Protein AF-A0A386C9K3-F1 (afdb_monomer_lite)

Foldseek 3Di:
DVVVVVVVVVVVVVPPPDDDPVVVLVVLLVVQVVLLVQLVVCVVPDLADDCRSQVVNLVSVVVCVVVVHDHPVVSSVVSPVSHPD

Structure (mmCIF, N/CA/C/O backbone):
data_AF-A0A386C9K3-F1
#
_entry.id   AF-A0A386C9K3-F1
#
loop_
_atom_site.group_PDB
_atom_site.id
_atom_site.type_symbol
_atom_site.label_atom_id
_atom_site.label_alt_id
_atom_site.label_comp_id
_atom_site.label_asym_id
_atom_site.label_entity_id
_atom_site.label_seq_id
_atom_site.pdbx_PDB_ins_code
_atom_site.Cartn_x
_atom_site.Cartn_y
_atom_site.Cartn_z
_atom_site.occupancy
_atom_site.B_iso_or_equiv
_atom_site.auth_seq_id
_atom_site.auth_comp_id
_atom_site.auth_asym_id
_atom_site.auth_atom_id
_atom_site.pdbx_PDB_model_num
ATOM 1 N N . MET A 1 1 ? 4.148 7.578 46.659 1.00 57.22 1 MET A N 1
ATOM 2 C CA . MET A 1 1 ? 4.760 7.149 45.374 1.00 57.22 1 MET A CA 1
ATOM 3 C C . MET A 1 1 ? 4.026 5.984 44.697 1.00 57.22 1 MET A C 1
ATOM 5 O O . MET A 1 1 ? 3.824 6.048 43.497 1.00 57.22 1 MET A O 1
ATOM 9 N N . ARG A 1 2 ? 3.563 4.955 45.426 1.00 58.56 2 ARG A N 1
ATOM 10 C CA . ARG A 1 2 ? 2.815 3.807 44.863 1.00 58.56 2 ARG A CA 1
ATOM 11 C C . ARG A 1 2 ? 1.422 4.103 44.255 1.00 58.56 2 ARG A C 1
ATOM 13 O O . ARG A 1 2 ? 1.138 3.526 43.212 1.00 58.56 2 ARG A O 1
ATOM 20 N N . PRO A 1 3 ? 0.568 4.988 44.813 1.00 59.12 3 PRO A N 1
ATOM 21 C CA . PRO A 1 3 ? -0.765 5.216 44.238 1.00 59.12 3 PRO A CA 1
ATOM 22 C C . PRO A 1 3 ? -0.717 6.040 42.942 1.00 59.12 3 PRO A C 1
ATOM 24 O O . PRO A 1 3 ? -1.511 5.808 42.039 1.00 59.12 3 PRO A O 1
ATOM 27 N N . ALA A 1 4 ? 0.267 6.936 42.806 1.00 61.50 4 ALA A N 1
ATOM 28 C CA . ALA A 1 4 ? 0.477 7.715 41.586 1.00 61.50 4 ALA A CA 1
ATOM 29 C C . ALA A 1 4 ? 0.856 6.825 40.387 1.00 61.50 4 ALA A C 1
ATOM 31 O O . ALA A 1 4 ? 0.385 7.058 39.280 1.00 61.50 4 ALA A O 1
ATOM 32 N N . LEU A 1 5 ? 1.638 5.763 40.616 1.00 60.38 5 LEU A N 1
ATOM 33 C CA . LEU A 1 5 ? 2.005 4.798 39.576 1.00 60.38 5 LEU A CA 1
ATOM 34 C C . LEU A 1 5 ? 0.776 4.029 39.048 1.00 60.38 5 LEU A C 1
ATOM 36 O O . LEU A 1 5 ? 0.638 3.842 37.844 1.00 60.38 5 LEU A O 1
ATOM 40 N N .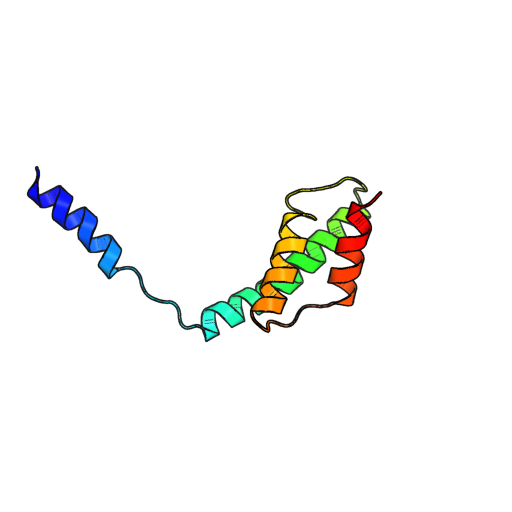 VAL A 1 6 ? -0.146 3.633 39.934 1.00 64.25 6 VAL A N 1
ATOM 41 C CA . VAL A 1 6 ? -1.376 2.897 39.573 1.00 64.25 6 VAL A CA 1
ATOM 42 C C . VAL A 1 6 ? -2.351 3.770 38.772 1.00 64.25 6 VAL A C 1
ATOM 44 O O . VAL A 1 6 ? -2.961 3.298 37.813 1.00 64.25 6 VAL A O 1
ATOM 47 N N . VAL A 1 7 ? -2.464 5.055 39.115 1.00 66.06 7 VAL A N 1
ATOM 48 C CA . VAL A 1 7 ? -3.297 6.016 38.369 1.00 66.06 7 VAL A CA 1
ATOM 49 C C . VAL A 1 7 ? -2.740 6.258 36.961 1.00 66.06 7 VAL A C 1
ATOM 51 O O . VAL A 1 7 ? -3.499 6.277 35.996 1.00 66.06 7 VAL A O 1
ATOM 54 N N . VAL A 1 8 ? -1.417 6.365 36.813 1.00 66.81 8 VAL A N 1
ATOM 55 C CA . VAL A 1 8 ? -0.777 6.554 35.499 1.00 66.81 8 VAL A CA 1
ATOM 56 C C . VAL A 1 8 ? -0.939 5.317 34.604 1.00 66.81 8 VAL A C 1
ATOM 58 O O . VAL A 1 8 ? -1.235 5.458 33.422 1.00 66.81 8 VAL A O 1
ATOM 61 N N . LEU A 1 9 ? -0.822 4.107 35.159 1.00 65.31 9 LEU A N 1
ATOM 62 C CA . LEU A 1 9 ? -0.948 2.853 34.400 1.00 65.31 9 LEU A CA 1
ATOM 63 C C . LEU A 1 9 ? -2.383 2.553 33.930 1.00 65.31 9 LEU A C 1
ATOM 65 O O . LEU A 1 9 ? -2.572 1.924 32.892 1.00 65.31 9 LEU A O 1
ATOM 69 N N . THR A 1 10 ? -3.402 3.004 34.664 1.00 66.69 10 THR A N 1
ATOM 70 C CA . THR A 1 10 ? -4.816 2.755 34.317 1.00 66.69 10 THR A CA 1
ATOM 71 C C . THR A 1 10 ? -5.393 3.795 33.353 1.00 66.69 10 THR A C 1
ATOM 73 O O . THR A 1 10 ? -6.279 3.472 32.561 1.00 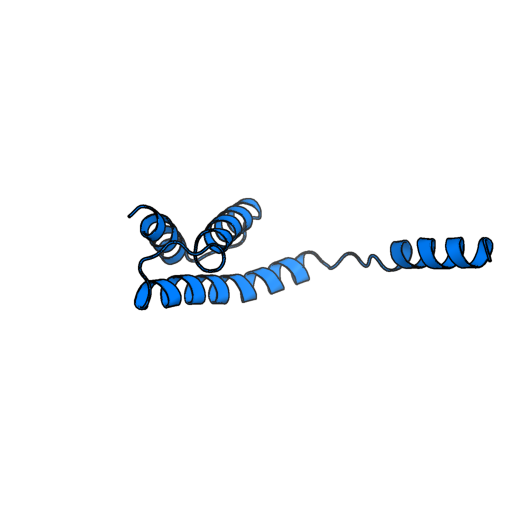66.69 10 THR A O 1
ATOM 76 N N . ALA A 1 11 ? -4.852 5.018 33.338 1.00 61.59 11 ALA A N 1
ATOM 77 C CA . ALA A 1 11 ? -5.291 6.083 32.434 1.00 61.59 11 ALA A CA 1
ATOM 78 C C . ALA A 1 11 ? -5.066 5.759 30.941 1.00 61.59 11 ALA A C 1
ATOM 80 O O . ALA A 1 11 ? -5.868 6.166 30.096 1.00 61.59 11 ALA A O 1
ATOM 81 N N . SER A 1 12 ? -4.014 5.000 30.606 1.00 62.56 12 SER A N 1
ATOM 82 C CA . SER A 1 12 ? -3.709 4.587 29.226 1.00 62.56 12 SER A CA 1
ATOM 83 C C . SER A 1 12 ? -4.705 3.565 28.676 1.00 62.56 12 SER A C 1
ATOM 85 O O . SER A 1 12 ? -5.042 3.615 27.496 1.00 62.56 12 SER A O 1
ATOM 87 N N . ALA A 1 13 ? -5.220 2.673 29.527 1.00 63.09 13 ALA A N 1
ATOM 88 C CA . ALA A 1 13 ? -6.217 1.682 29.128 1.00 63.09 13 ALA A CA 1
ATOM 89 C C . ALA A 1 13 ? -7.573 2.330 28.797 1.00 63.09 13 ALA A C 1
ATOM 91 O O . ALA A 1 13 ? -8.262 1.876 27.888 1.00 63.09 13 ALA A O 1
ATOM 92 N N . LEU A 1 14 ? -7.926 3.429 29.476 1.00 60.28 14 LEU A N 1
ATOM 93 C CA . LEU A 1 14 ? -9.135 4.207 29.172 1.00 60.28 14 LEU A CA 1
ATOM 94 C C . LEU A 1 14 ? -9.014 5.037 27.881 1.00 60.28 14 LEU A C 1
ATOM 96 O O . LEU A 1 14 ? -10.029 5.343 27.263 1.00 60.28 14 LEU A O 1
ATOM 100 N N . HIS A 1 15 ? -7.794 5.386 27.460 1.00 63.25 15 HIS A N 1
ATOM 101 C CA . HIS A 1 15 ? -7.534 6.152 26.232 1.00 63.25 15 HIS A CA 1
ATOM 102 C C . HIS A 1 15 ? -7.381 5.289 24.974 1.00 63.25 15 HIS A C 1
ATOM 104 O O . HIS A 1 15 ? -7.119 5.827 23.896 1.00 63.25 15 HIS A O 1
ATOM 110 N N . ALA A 1 16 ? -7.567 3.971 25.073 1.00 62.44 16 ALA A N 1
ATOM 111 C CA . ALA A 1 16 ? -7.645 3.092 23.914 1.00 62.44 16 ALA A CA 1
ATOM 112 C C . ALA A 1 16 ? -8.964 3.332 23.155 1.00 62.44 16 ALA A C 1
ATOM 114 O O . ALA A 1 16 ? -9.892 2.525 23.191 1.00 62.44 16 ALA A O 1
ATOM 115 N N . ALA A 1 17 ? -9.068 4.474 22.474 1.00 67.31 17 ALA A N 1
ATOM 116 C CA . ALA A 1 17 ? -10.171 4.757 21.576 1.00 67.31 17 ALA A CA 1
ATOM 117 C C . ALA A 1 17 ? -10.092 3.783 20.395 1.00 67.31 17 ALA A C 1
ATOM 119 O O . ALA A 1 17 ? -9.173 3.848 19.575 1.00 67.31 17 ALA A O 1
ATOM 120 N N . SER A 1 18 ? -11.056 2.865 20.311 1.00 73.44 18 SER A N 1
ATOM 121 C CA . SER A 1 18 ? -11.229 2.040 19.120 1.00 73.44 18 SER A CA 1
ATOM 122 C C . SER A 1 18 ? -11.571 2.964 17.953 1.00 73.44 18 SER A C 1
ATOM 124 O O . SER A 1 18 ? -12.572 3.683 17.991 1.00 73.44 18 SER A O 1
ATOM 126 N N . LEU A 1 19 ? -10.707 3.008 16.937 1.00 83.88 19 LEU A N 1
ATOM 127 C CA . LEU A 1 19 ? -11.008 3.765 15.730 1.00 83.88 19 LEU A CA 1
ATOM 128 C C . LEU A 1 19 ? -12.150 3.074 14.977 1.00 83.88 19 LEU A C 1
ATOM 130 O O . LEU A 1 19 ? -12.132 1.847 14.838 1.00 83.88 19 LEU A O 1
ATOM 134 N N . PRO A 1 20 ? -13.103 3.844 14.429 1.00 90.31 20 PRO A N 1
ATOM 135 C CA . PRO A 1 20 ? -14.121 3.291 13.553 1.00 90.31 20 PRO A CA 1
ATOM 136 C C . PRO A 1 20 ? -13.488 2.495 12.397 1.00 90.31 20 PRO A C 1
ATOM 138 O O . PRO A 1 20 ? -12.504 2.924 11.786 1.00 90.31 20 PRO A O 1
ATOM 141 N N . GLN A 1 21 ? -14.020 1.305 12.109 1.00 90.31 21 GLN A N 1
ATOM 142 C CA . GLN A 1 21 ? -13.469 0.403 11.086 1.00 90.31 21 GLN A CA 1
ATOM 143 C C . GLN A 1 21 ? -13.438 1.043 9.689 1.00 90.31 21 GLN A C 1
ATOM 145 O O . GLN A 1 21 ? -12.515 0.805 8.912 1.00 90.31 21 GLN A O 1
ATOM 150 N N . ASP A 1 22 ? -14.411 1.894 9.376 1.00 93.50 22 ASP A N 1
ATOM 151 C CA . ASP A 1 22 ? -14.479 2.702 8.156 1.00 93.50 22 ASP A CA 1
ATOM 152 C C . ASP A 1 22 ? -13.317 3.701 8.056 1.00 93.50 22 ASP A C 1
ATOM 154 O O . ASP A 1 22 ? -12.726 3.852 6.984 1.00 93.50 22 ASP A O 1
ATOM 158 N N . ARG A 1 23 ? -12.918 4.326 9.173 1.00 94.50 23 ARG A N 1
ATOM 159 C CA . ARG A 1 23 ? -11.749 5.220 9.226 1.00 94.50 23 ARG A CA 1
ATOM 160 C C . ARG A 1 23 ? -10.465 4.458 8.926 1.00 94.50 23 ARG A C 1
ATOM 162 O O . ARG A 1 23 ? -9.636 4.952 8.163 1.00 94.50 23 ARG A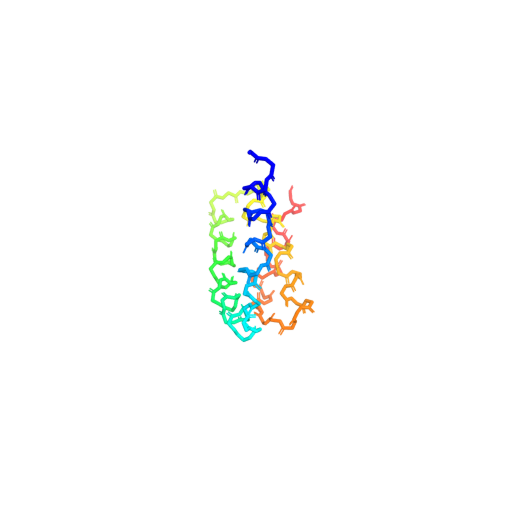 O 1
ATOM 169 N N . ILE A 1 24 ? -10.322 3.251 9.476 1.00 93.94 24 ILE A N 1
ATOM 170 C CA . ILE A 1 24 ? -9.174 2.373 9.206 1.00 93.94 24 ILE A CA 1
ATOM 171 C C . ILE A 1 24 ? -9.159 1.969 7.728 1.00 93.94 24 ILE A C 1
ATOM 173 O O . ILE A 1 24 ? -8.156 2.181 7.051 1.00 93.94 24 ILE A O 1
ATOM 177 N N . ARG A 1 25 ? -10.277 1.461 7.193 1.00 95.25 25 ARG A N 1
ATOM 178 C CA . ARG A 1 25 ? -10.383 1.069 5.775 1.00 95.25 25 ARG A CA 1
ATOM 179 C C . ARG A 1 25 ? -10.094 2.234 4.832 1.00 95.25 25 ARG A C 1
ATOM 181 O O . ARG A 1 25 ? -9.372 2.055 3.857 1.00 95.25 25 ARG A O 1
ATOM 188 N N . THR A 1 26 ? -10.584 3.429 5.152 1.00 95.38 26 THR A N 1
ATOM 189 C CA . THR A 1 26 ? -10.313 4.651 4.381 1.00 95.38 26 THR A CA 1
ATOM 190 C C . THR A 1 26 ? -8.829 5.009 4.403 1.00 95.38 26 THR A C 1
ATOM 192 O O . THR A 1 26 ? -8.255 5.336 3.364 1.00 95.38 26 THR A O 1
ATOM 195 N N . ALA A 1 27 ? -8.182 4.936 5.568 1.00 96.31 27 ALA A N 1
ATOM 196 C CA . ALA A 1 27 ? -6.753 5.206 5.687 1.00 96.31 27 ALA A CA 1
ATOM 197 C C . ALA A 1 27 ? -5.922 4.202 4.874 1.00 96.31 27 ALA A C 1
ATOM 199 O O . ALA A 1 27 ? -5.052 4.608 4.103 1.00 96.31 27 ALA A O 1
ATOM 200 N N . VAL A 1 28 ? -6.239 2.908 4.977 1.00 96.19 28 VAL A N 1
ATOM 201 C CA . VAL A 1 28 ? -5.554 1.854 4.217 1.00 96.19 28 VAL A CA 1
ATOM 202 C C . VAL A 1 28 ? -5.783 2.020 2.711 1.00 96.19 28 VAL A C 1
ATOM 204 O O . VAL A 1 28 ? -4.820 1.977 1.949 1.00 96.19 28 VAL A O 1
ATOM 207 N N . GLY A 1 29 ? -7.015 2.312 2.279 1.00 95.62 29 GLY A N 1
ATOM 208 C CA . GLY A 1 29 ? -7.339 2.561 0.870 1.00 95.62 29 GLY A CA 1
ATOM 209 C C . GLY A 1 29 ? -6.591 3.755 0.265 1.00 95.62 29 GLY A C 1
ATOM 210 O O . GLY A 1 29 ? -6.306 3.766 -0.928 1.00 95.62 29 GLY A O 1
ATOM 211 N N . ARG A 1 30 ? -6.204 4.743 1.083 1.00 96.12 30 ARG A N 1
ATOM 212 C CA . ARG A 1 30 ? -5.349 5.867 0.658 1.00 96.12 30 ARG A CA 1
ATOM 213 C C . ARG A 1 30 ? -3.862 5.515 0.659 1.00 96.12 30 ARG A C 1
ATOM 215 O O . ARG A 1 30 ? -3.121 6.022 -0.180 1.00 96.12 30 ARG A O 1
ATOM 222 N N . ALA A 1 31 ? -3.422 4.691 1.607 1.00 96.88 31 ALA A N 1
ATOM 223 C CA . ALA A 1 31 ? -2.018 4.331 1.775 1.00 96.88 31 ALA A CA 1
ATOM 224 C C . ALA A 1 31 ? -1.546 3.302 0.738 1.00 96.88 31 ALA A C 1
ATOM 226 O O . ALA A 1 31 ? -0.456 3.453 0.190 1.00 96.88 31 ALA A O 1
ATOM 227 N N . LEU A 1 32 ? -2.363 2.290 0.427 1.00 96.81 32 LEU A N 1
ATOM 228 C CA . LEU A 1 32 ? -1.985 1.203 -0.482 1.00 96.81 32 LEU A CA 1
ATOM 229 C C . LEU A 1 32 ? -1.511 1.699 -1.861 1.00 96.81 32 LEU A C 1
ATOM 231 O O . LEU A 1 32 ? -0.408 1.319 -2.252 1.00 96.81 32 LEU A O 1
ATOM 235 N N . PRO A 1 33 ? -2.207 2.623 -2.556 1.00 96.00 33 PRO A N 1
ATOM 236 C CA . PRO A 1 33 ? -1.723 3.148 -3.834 1.00 96.00 33 PRO A CA 1
ATOM 237 C C . PRO A 1 33 ? -0.374 3.872 -3.740 1.00 96.00 33 PRO A C 1
ATOM 239 O O . PRO A 1 33 ? 0.369 3.930 -4.718 1.00 96.00 33 PRO A O 1
ATOM 242 N N . VAL A 1 34 ? -0.051 4.470 -2.587 1.00 96.56 34 VAL A N 1
ATOM 243 C CA . VAL A 1 34 ? 1.260 5.099 -2.353 1.00 96.56 34 VAL A CA 1
ATOM 244 C C . VAL A 1 34 ? 2.337 4.028 -2.224 1.00 96.56 34 VAL A C 1
ATOM 246 O O . VAL A 1 34 ? 3.381 4.150 -2.859 1.00 96.56 34 VAL A O 1
ATOM 249 N N . VAL A 1 35 ? 2.066 2.972 -1.453 1.00 96.19 35 VAL A N 1
ATOM 250 C CA . VAL A 1 35 ? 2.984 1.839 -1.269 1.00 96.19 35 VAL A CA 1
ATOM 251 C C . VAL A 1 35 ? 3.269 1.148 -2.603 1.00 96.19 35 VAL A C 1
ATOM 253 O O . VAL A 1 35 ? 4.429 0.936 -2.932 1.00 96.19 35 VAL A O 1
ATOM 256 N N . GLN A 1 36 ? 2.240 0.886 -3.414 1.00 95.50 36 GLN A N 1
ATOM 257 C CA . GLN A 1 36 ? 2.395 0.269 -4.737 1.00 95.50 36 GLN A CA 1
ATOM 258 C C . GLN A 1 36 ? 3.302 1.092 -5.660 1.00 95.50 36 GLN A C 1
ATOM 260 O O . GLN A 1 36 ? 4.254 0.569 -6.234 1.00 95.50 36 GLN A O 1
ATOM 265 N N . ARG A 1 37 ? 3.081 2.411 -5.726 1.00 94.62 37 ARG A N 1
ATOM 266 C CA . ARG A 1 37 ? 3.935 3.316 -6.511 1.00 94.62 37 ARG A CA 1
ATOM 267 C C . ARG A 1 37 ? 5.369 3.387 -5.992 1.00 94.62 37 ARG A C 1
ATOM 269 O O . ARG A 1 37 ? 6.286 3.532 -6.794 1.00 94.62 37 ARG A O 1
ATOM 276 N N . ALA A 1 38 ? 5.569 3.320 -4.676 1.00 93.56 38 ALA A N 1
ATOM 277 C CA . ALA A 1 38 ? 6.903 3.320 -4.083 1.00 93.56 38 ALA A CA 1
ATOM 278 C C . ALA A 1 38 ? 7.675 2.043 -4.445 1.00 93.56 38 ALA A C 1
ATOM 280 O O . ALA A 1 38 ? 8.830 2.134 -4.857 1.00 93.56 38 ALA A O 1
ATOM 281 N N . THR A 1 39 ? 7.019 0.882 -4.373 1.00 93.75 39 THR A N 1
ATOM 282 C CA . THR A 1 39 ? 7.594 -0.398 -4.804 1.00 93.75 39 THR A CA 1
ATOM 283 C C . THR A 1 39 ? 7.963 -0.376 -6.283 1.00 93.75 39 THR A C 1
ATOM 285 O O . THR A 1 39 ? 9.116 -0.617 -6.624 1.00 93.75 39 THR A O 1
ATOM 288 N N . GLU A 1 40 ? 7.038 0.010 -7.164 1.00 91.94 40 GLU A N 1
ATOM 289 C CA . GLU A 1 40 ? 7.332 0.122 -8.598 1.00 91.94 40 GLU A CA 1
ATOM 290 C C . GLU A 1 40 ? 8.448 1.126 -8.897 1.00 91.94 40 GLU A C 1
ATOM 292 O O . GLU A 1 40 ? 9.271 0.906 -9.782 1.00 91.94 40 GLU A O 1
ATOM 297 N N . GLY A 1 41 ? 8.465 2.258 -8.189 1.00 92.94 41 GLY A N 1
ATOM 298 C CA . GLY A 1 41 ? 9.486 3.287 -8.348 1.00 92.94 41 GLY A CA 1
ATOM 299 C C . GLY A 1 41 ? 10.876 2.796 -7.953 1.00 92.94 41 GLY A C 1
ATOM 300 O O . GLY A 1 41 ? 11.843 3.100 -8.646 1.00 92.94 41 GLY A O 1
ATOM 301 N N . PHE A 1 42 ? 10.971 2.008 -6.883 1.00 93.25 42 PHE A N 1
ATOM 302 C CA . PHE A 1 42 ? 12.229 1.432 -6.420 1.00 93.25 42 PHE A CA 1
ATOM 303 C C . PHE A 1 42 ? 12.873 0.558 -7.503 1.00 93.25 42 PHE A C 1
ATOM 305 O O . PHE A 1 42 ? 14.022 0.802 -7.880 1.00 93.25 42 PHE A O 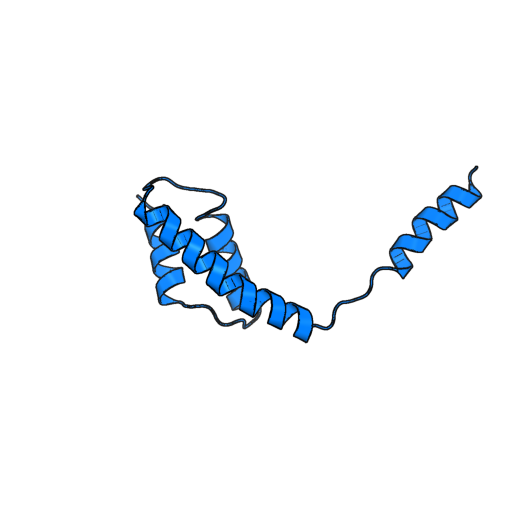1
ATOM 312 N N . PHE A 1 43 ? 12.096 -0.353 -8.095 1.00 90.06 43 PHE A N 1
ATOM 313 C CA . PHE A 1 43 ? 12.587 -1.277 -9.120 1.00 90.06 43 PHE A CA 1
ATOM 314 C C . PHE A 1 43 ? 12.893 -0.636 -10.481 1.00 90.06 43 PHE A C 1
ATOM 316 O O . PHE A 1 43 ? 13.527 -1.248 -11.330 1.00 90.06 43 PHE A O 1
ATOM 323 N N . LYS A 1 44 ? 12.523 0.634 -10.696 1.00 90.56 44 LYS A N 1
ATOM 324 C CA . LYS A 1 44 ? 13.011 1.409 -11.855 1.00 90.56 44 LYS A CA 1
ATOM 325 C C . LYS A 1 44 ? 14.472 1.841 -11.718 1.00 90.56 44 LYS A C 1
ATOM 327 O O . LYS A 1 44 ? 15.049 2.314 -12.691 1.00 90.56 44 LYS A O 1
ATOM 332 N N . THR A 1 45 ? 15.036 1.771 -10.514 1.00 90.56 45 THR A N 1
ATOM 333 C CA . THR A 1 45 ? 16.375 2.308 -10.208 1.00 90.56 45 THR A CA 1
ATOM 334 C C . THR A 1 45 ? 17.293 1.314 -9.512 1.00 90.56 45 THR A C 1
ATOM 336 O O . THR A 1 45 ? 18.495 1.550 -9.450 1.00 90.56 45 THR A O 1
ATOM 339 N N . GLN A 1 46 ? 16.735 0.245 -8.953 1.00 89.00 46 GLN A N 1
ATOM 340 C CA . GLN A 1 46 ? 17.437 -0.761 -8.171 1.00 89.00 46 GLN A CA 1
ATOM 341 C C . GLN A 1 46 ? 16.913 -2.135 -8.579 1.00 89.00 46 GLN A C 1
ATOM 343 O O . GLN A 1 46 ? 15.713 -2.295 -8.764 1.00 89.00 46 GLN A O 1
ATOM 348 N N . GLU A 1 47 ? 17.792 -3.125 -8.662 1.00 82.19 47 GLU A N 1
ATOM 349 C CA . GLU A 1 47 ? 17.420 -4.516 -8.977 1.00 82.19 47 GLU A CA 1
ATOM 350 C C . GLU A 1 47 ? 17.584 -5.438 -7.759 1.00 82.19 47 GLU A C 1
ATOM 352 O O . GLU A 1 47 ? 17.416 -6.645 -7.847 1.00 82.19 47 GLU A O 1
ATOM 357 N N . CYS A 1 48 ? 17.926 -4.880 -6.593 1.00 87.25 48 CYS A N 1
ATOM 358 C CA . CYS A 1 48 ? 18.176 -5.653 -5.384 1.00 87.25 48 CYS A CA 1
ATOM 359 C C . CYS A 1 48 ? 16.929 -5.802 -4.507 1.00 87.25 48 CYS A C 1
ATOM 361 O O . CYS A 1 48 ? 16.036 -4.955 -4.480 1.00 87.25 48 CYS A O 1
ATOM 363 N N . PHE A 1 49 ? 16.907 -6.855 -3.694 1.00 88.56 49 PHE A N 1
ATOM 364 C CA . PHE A 1 49 ? 15.883 -7.026 -2.672 1.00 88.56 49 PHE A CA 1
ATOM 365 C C . PHE A 1 49 ? 15.920 -5.891 -1.632 1.00 88.56 49 PHE A C 1
ATOM 367 O O . PHE A 1 49 ? 16.961 -5.580 -1.051 1.00 88.56 49 PHE A O 1
ATOM 374 N N . SER A 1 50 ? 14.748 -5.325 -1.322 1.00 90.38 50 SER A N 1
ATOM 375 C CA . SER A 1 50 ? 14.575 -4.339 -0.250 1.00 90.38 50 SER A CA 1
ATOM 376 C C . SER A 1 50 ? 13.506 -4.769 0.743 1.00 90.38 50 SER A C 1
ATOM 378 O O . SER A 1 50 ? 12.343 -4.968 0.387 1.00 90.38 50 SER A O 1
ATOM 380 N N . CYS A 1 51 ? 13.858 -4.804 2.029 1.00 93.00 51 CYS A N 1
ATOM 381 C CA . CYS A 1 51 ? 12.883 -5.054 3.088 1.00 93.00 51 CYS A CA 1
ATOM 382 C C . CYS A 1 51 ? 11.749 -4.017 3.080 1.00 93.00 51 CYS A C 1
ATOM 384 O O . CYS A 1 51 ? 10.599 -4.379 3.300 1.00 93.00 51 CYS A O 1
ATOM 386 N N . HIS A 1 52 ? 12.048 -2.745 2.802 1.00 92.44 52 HIS A N 1
ATOM 387 C CA . HIS A 1 52 ? 11.071 -1.655 2.892 1.00 92.44 52 HIS A CA 1
ATOM 388 C C . HIS A 1 52 ? 10.282 -1.424 1.606 1.00 92.44 52 HIS A C 1
ATOM 390 O O . HIS A 1 52 ? 9.112 -1.062 1.685 1.00 92.44 52 HIS A O 1
ATOM 396 N N . ASN A 1 53 ? 10.900 -1.645 0.445 1.00 92.81 53 ASN A N 1
ATOM 397 C CA . ASN A 1 53 ? 10.268 -1.374 -0.847 1.00 92.81 53 ASN A CA 1
ATOM 398 C C . ASN A 1 53 ? 9.789 -2.635 -1.569 1.00 92.81 53 ASN A C 1
ATOM 400 O O . ASN A 1 53 ? 9.074 -2.505 -2.554 1.00 92.81 53 ASN A O 1
ATOM 404 N N . HIS A 1 54 ? 10.106 -3.831 -1.070 1.00 92.44 54 HIS A N 1
ATOM 405 C CA . HIS A 1 54 ? 9.646 -5.092 -1.649 1.00 92.44 54 HIS A CA 1
ATOM 406 C C . HIS A 1 54 ? 9.040 -6.033 -0.596 1.00 92.44 54 HIS A C 1
ATOM 408 O O . HIS A 1 54 ? 7.829 -6.252 -0.605 1.00 92.44 54 HIS A O 1
ATOM 414 N N . GLY A 1 55 ? 9.832 -6.529 0.363 1.00 93.56 55 GLY A N 1
ATOM 415 C CA . GLY A 1 55 ? 9.372 -7.552 1.314 1.00 93.56 55 GLY A CA 1
ATOM 416 C C . GLY A 1 55 ? 8.169 -7.108 2.158 1.00 93.56 55 GLY A C 1
ATOM 417 O O . GLY A 1 55 ? 7.142 -7.787 2.208 1.00 93.56 55 GLY A O 1
ATOM 418 N N . LEU A 1 56 ? 8.261 -5.933 2.784 1.00 95.56 56 LEU A N 1
ATOM 419 C CA . LEU A 1 56 ? 7.176 -5.363 3.581 1.00 95.56 56 LEU A CA 1
ATOM 420 C C . LEU A 1 56 ? 5.931 -5.019 2.732 1.00 95.56 56 LEU A C 1
ATOM 422 O O . LEU A 1 56 ? 4.833 -5.403 3.141 1.00 95.56 56 LEU A O 1
ATOM 426 N N . PRO A 1 57 ? 6.049 -4.384 1.548 1.00 95.75 57 PRO A N 1
ATOM 427 C CA . PRO A 1 57 ? 4.926 -4.199 0.628 1.00 95.75 57 PRO A CA 1
ATOM 428 C C . PRO A 1 57 ? 4.214 -5.490 0.219 1.00 95.75 57 PRO A C 1
ATOM 430 O O . PRO A 1 57 ? 2.989 -5.546 0.295 1.00 95.75 57 PRO A O 1
ATOM 433 N N . VAL A 1 58 ? 4.942 -6.556 -0.131 1.00 94.69 58 VAL A N 1
ATOM 434 C CA . VAL A 1 58 ? 4.335 -7.853 -0.485 1.00 94.69 58 VAL A CA 1
ATOM 435 C C . VAL A 1 58 ? 3.496 -8.407 0.674 1.00 94.69 58 VAL A C 1
ATOM 437 O O . VAL A 1 58 ? 2.370 -8.870 0.458 1.00 94.69 58 VAL A O 1
ATOM 440 N N . MET A 1 59 ? 3.985 -8.297 1.915 1.00 95.88 59 MET A N 1
ATOM 441 C CA . MET A 1 59 ? 3.209 -8.665 3.107 1.00 95.88 59 MET A CA 1
ATOM 442 C C . MET A 1 59 ? 1.967 -7.781 3.286 1.00 95.88 59 MET A C 1
ATOM 444 O O . MET A 1 59 ? 0.886 -8.294 3.583 1.00 95.88 59 MET A O 1
ATOM 448 N N . ALA A 1 60 ? 2.087 -6.472 3.057 1.00 96.50 60 ALA A N 1
ATOM 449 C CA . ALA A 1 60 ? 0.963 -5.543 3.143 1.00 96.50 60 ALA A CA 1
ATOM 450 C C . ALA A 1 60 ? -0.123 -5.847 2.093 1.00 96.50 60 ALA A C 1
ATOM 452 O O . ALA A 1 60 ? -1.310 -5.808 2.413 1.00 96.50 60 ALA A O 1
ATOM 453 N N . PHE A 1 61 ? 0.257 -6.216 0.866 1.00 96.69 61 PHE A N 1
ATOM 454 C CA . PHE A 1 61 ? -0.686 -6.607 -0.190 1.00 96.69 61 PHE A CA 1
ATOM 455 C C . PHE A 1 61 ? -1.415 -7.912 0.142 1.00 96.69 61 PHE A C 1
ATOM 457 O O . PHE A 1 61 ? -2.599 -8.062 -0.162 1.00 96.69 61 PHE A O 1
ATOM 464 N N . ARG A 1 62 ? -0.733 -8.869 0.783 1.00 96.50 62 ARG A N 1
ATOM 465 C CA . ARG A 1 62 ? -1.372 -10.084 1.308 1.00 96.50 62 ARG A CA 1
ATOM 466 C C . ARG A 1 62 ? -2.397 -9.735 2.392 1.00 96.50 62 ARG A C 1
ATOM 468 O O . ARG A 1 62 ? -3.538 -10.173 2.295 1.00 96.50 62 ARG A O 1
ATOM 475 N N . ALA A 1 63 ? -2.020 -8.905 3.364 1.00 97.31 63 ALA A N 1
ATOM 476 C CA . ALA A 1 63 ? -2.919 -8.484 4.438 1.00 97.31 63 ALA A CA 1
ATOM 477 C C . ALA A 1 63 ? -4.139 -7.706 3.907 1.00 97.31 63 ALA A C 1
ATOM 479 O O . ALA A 1 63 ? -5.265 -7.938 4.340 1.00 97.31 63 ALA A O 1
ATOM 480 N N . ALA A 1 64 ? -3.947 -6.821 2.923 1.00 97.00 64 ALA A N 1
ATOM 481 C CA . ALA A 1 64 ? -5.043 -6.095 2.282 1.00 97.00 64 ALA A CA 1
ATOM 482 C C . ALA A 1 64 ? -6.091 -7.053 1.689 1.00 97.00 64 ALA A C 1
ATOM 484 O O . ALA A 1 64 ? -7.285 -6.889 1.951 1.00 97.00 64 ALA A O 1
ATOM 485 N N . ARG A 1 65 ? -5.641 -8.100 0.981 1.00 96.44 65 ARG A N 1
ATOM 486 C CA . ARG A 1 65 ? -6.513 -9.151 0.436 1.00 96.44 65 ARG A CA 1
ATOM 487 C C . ARG A 1 65 ? -7.284 -9.897 1.520 1.00 96.44 65 ARG A C 1
ATOM 489 O O . ARG A 1 65 ? -8.495 -10.050 1.396 1.00 96.44 65 ARG A O 1
ATOM 496 N N . GLU A 1 66 ? -6.614 -10.303 2.599 1.00 97.31 66 GLU A N 1
ATOM 497 C CA . GLU A 1 66 ? -7.254 -10.989 3.735 1.00 97.31 66 GLU A CA 1
ATOM 498 C C . GLU A 1 66 ? -8.355 -10.144 4.395 1.00 97.31 66 GLU A C 1
ATOM 500 O O . GLU A 1 66 ? -9.332 -10.683 4.911 1.00 97.31 66 GLU A O 1
ATOM 505 N N . HIS A 1 67 ? -8.240 -8.815 4.331 1.00 96.00 67 HIS A N 1
ATOM 506 C CA . HIS A 1 67 ? -9.234 -7.881 4.860 1.00 96.00 67 HIS A CA 1
ATOM 507 C C . HIS A 1 67 ? -10.265 -7.392 3.826 1.00 96.00 67 HIS A C 1
ATOM 509 O O . HIS A 1 67 ? -11.090 -6.524 4.151 1.00 96.00 67 HIS A O 1
ATOM 515 N N . GLY A 1 68 ? -10.244 -7.933 2.602 1.00 95.94 68 GLY A N 1
ATOM 516 C CA . GLY A 1 68 ? -11.148 -7.547 1.515 1.00 95.94 68 GLY A CA 1
ATOM 517 C C . GLY A 1 68 ? -10.933 -6.112 1.025 1.00 95.94 68 GLY A C 1
ATOM 518 O O . GLY A 1 68 ? -11.882 -5.457 0.597 1.00 95.94 68 GLY A O 1
ATOM 519 N N . ILE A 1 69 ? -9.714 -5.586 1.154 1.00 96.62 69 ILE A N 1
ATOM 520 C CA . ILE A 1 69 ? -9.338 -4.254 0.676 1.00 96.62 69 ILE A CA 1
ATOM 521 C C . ILE A 1 69 ? -8.746 -4.396 -0.725 1.00 96.62 69 ILE A C 1
ATOM 523 O O . ILE A 1 69 ? -7.809 -5.162 -0.938 1.00 96.62 69 ILE A O 1
ATOM 527 N N . LEU A 1 70 ? -9.301 -3.640 -1.672 1.00 95.06 70 LEU A N 1
ATOM 528 C CA . LEU A 1 70 ? -8.865 -3.652 -3.065 1.00 95.06 70 LEU A CA 1
ATOM 529 C C . LEU A 1 70 ? -7.435 -3.110 -3.203 1.00 95.06 70 LEU A C 1
ATOM 531 O O . LEU A 1 70 ? -7.088 -2.083 -2.616 1.00 95.06 70 LEU A O 1
ATOM 535 N N . ILE A 1 71 ? -6.639 -3.792 -4.023 1.00 96.25 71 ILE A N 1
ATOM 536 C CA . ILE A 1 71 ? -5.302 -3.386 -4.466 1.00 96.25 71 ILE A CA 1
ATOM 537 C C . ILE A 1 71 ? -5.238 -3.457 -5.992 1.00 96.25 71 ILE A C 1
ATOM 539 O O . ILE A 1 71 ? -6.022 -4.176 -6.612 1.00 96.25 71 ILE A O 1
ATOM 543 N N . ASP A 1 72 ? -4.292 -2.747 -6.604 1.00 96.06 72 ASP A N 1
ATOM 544 C CA . ASP A 1 72 ? -3.951 -3.003 -8.007 1.00 96.06 72 ASP A CA 1
ATOM 545 C C . ASP A 1 72 ? -3.175 -4.331 -8.093 1.00 96.06 72 ASP A C 1
ATOM 547 O O . ASP A 1 72 ? -1.992 -4.402 -7.759 1.00 96.06 72 ASP A O 1
ATOM 551 N N . GLU A 1 73 ? -3.853 -5.403 -8.501 1.00 95.38 73 GLU A N 1
ATOM 552 C CA . GLU A 1 73 ? -3.266 -6.747 -8.569 1.00 95.38 73 GLU A CA 1
ATOM 553 C C . GLU A 1 73 ? -2.179 -6.879 -9.641 1.00 95.38 73 GLU A C 1
ATOM 555 O O . GLU A 1 73 ? -1.265 -7.686 -9.484 1.00 95.38 73 GLU A O 1
ATOM 560 N N . VAL A 1 74 ? -2.218 -6.073 -10.707 1.00 94.62 74 VAL A N 1
ATOM 561 C CA . VAL A 1 74 ? -1.174 -6.097 -11.743 1.00 94.62 74 VAL A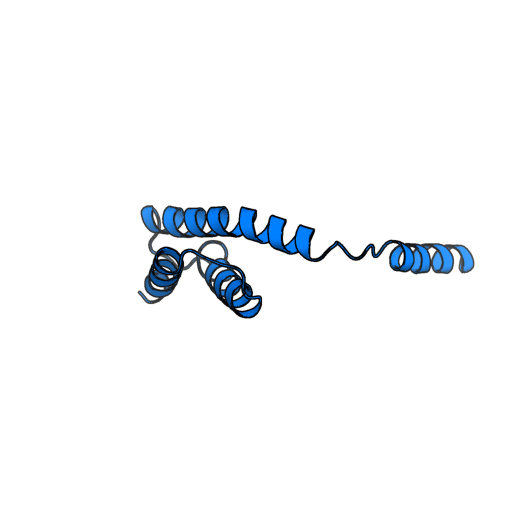 CA 1
ATOM 562 C C . VAL A 1 74 ? 0.127 -5.552 -11.165 1.00 94.62 74 VAL A C 1
ATOM 564 O O . VAL A 1 74 ? 1.186 -6.162 -11.315 1.00 94.62 74 VAL A O 1
ATOM 567 N N . SER A 1 75 ? 0.042 -4.422 -10.465 1.00 92.69 75 SER A N 1
ATOM 568 C CA . SER A 1 75 ? 1.161 -3.833 -9.730 1.00 92.69 75 SER A CA 1
ATOM 569 C C . SER A 1 75 ? 1.681 -4.771 -8.632 1.00 92.69 75 SER A C 1
ATOM 571 O O . SER A 1 75 ? 2.889 -5.006 -8.516 1.00 92.69 75 SER A O 1
ATOM 573 N N . ALA A 1 76 ? 0.774 -5.378 -7.859 1.00 93.50 76 ALA A N 1
ATOM 574 C CA . ALA A 1 76 ? 1.133 -6.301 -6.787 1.00 93.50 76 ALA A CA 1
ATOM 575 C C . ALA A 1 76 ? 1.801 -7.582 -7.311 1.00 93.50 76 ALA A C 1
ATOM 577 O O . ALA A 1 76 ? 2.725 -8.081 -6.671 1.00 93.50 76 ALA A O 1
ATOM 578 N N . GLN A 1 77 ? 1.374 -8.105 -8.463 1.00 92.62 77 GLN A N 1
ATOM 579 C CA . GLN A 1 77 ? 1.992 -9.278 -9.078 1.00 92.62 77 GLN A CA 1
ATOM 580 C C . GLN A 1 77 ? 3.401 -8.964 -9.584 1.00 92.62 77 GLN A C 1
ATOM 582 O O . GLN A 1 77 ? 4.341 -9.644 -9.189 1.00 92.62 77 GLN A O 1
ATOM 587 N N . LYS A 1 78 ? 3.576 -7.867 -10.334 1.00 89.44 78 LYS A N 1
ATOM 588 C CA . LYS A 1 78 ? 4.908 -7.404 -10.767 1.00 89.44 78 LYS A CA 1
ATOM 589 C C . LYS A 1 78 ? 5.869 -7.245 -9.592 1.00 89.44 78 LYS A C 1
ATOM 591 O O . LYS A 1 78 ? 7.017 -7.661 -9.668 1.00 89.44 78 LYS A O 1
ATOM 596 N N . SER A 1 79 ? 5.373 -6.679 -8.492 1.00 86.00 79 SER A N 1
ATOM 597 C CA . SER A 1 79 ? 6.155 -6.489 -7.271 1.00 86.00 79 SER A CA 1
ATOM 598 C C . SER A 1 79 ? 6.634 -7.807 -6.665 1.00 86.00 79 SER A C 1
ATOM 600 O O . SER A 1 79 ? 7.702 -7.818 -6.072 1.00 86.00 79 SER A O 1
ATOM 602 N N . ARG A 1 80 ? 5.867 -8.902 -6.779 1.00 86.56 80 ARG A N 1
ATOM 603 C CA . ARG A 1 80 ? 6.263 -10.235 -6.286 1.00 86.56 80 ARG A CA 1
ATOM 604 C C . ARG A 1 80 ? 7.345 -10.862 -7.154 1.00 86.56 80 ARG A C 1
ATOM 606 O O . ARG A 1 80 ? 8.254 -11.478 -6.612 1.00 86.56 80 ARG A O 1
ATOM 613 N N . ASP A 1 81 ? 7.232 -10.681 -8.463 1.00 86.31 81 ASP A N 1
ATOM 614 C CA . ASP A 1 81 ? 8.122 -11.308 -9.439 1.00 86.31 81 ASP A CA 1
ATOM 615 C C . ASP A 1 81 ? 9.515 -10.646 -9.444 1.00 86.31 81 ASP A C 1
ATOM 617 O O . ASP A 1 81 ? 10.510 -11.300 -9.707 1.00 86.31 81 ASP A O 1
ATOM 621 N N . GLN A 1 82 ? 9.616 -9.371 -9.053 1.00 79.00 82 GLN A N 1
ATOM 622 C CA . GLN A 1 82 ? 10.880 -8.612 -8.994 1.00 79.00 82 GLN A CA 1
ATOM 623 C C . GLN A 1 82 ? 11.817 -8.989 -7.824 1.00 79.00 82 GLN A C 1
ATOM 625 O O . GLN A 1 82 ? 12.866 -8.377 -7.659 1.00 79.00 82 GLN A O 1
ATOM 630 N N . GLY A 1 83 ? 11.437 -9.939 -6.963 1.00 64.69 83 GLY A N 1
ATOM 631 C CA . GLY A 1 83 ? 12.238 -10.361 -5.802 1.00 64.69 83 GLY A CA 1
ATOM 632 C C . GLY A 1 83 ? 12.906 -11.728 -5.933 1.00 64.69 83 GLY A C 1
ATOM 633 O O . GLY A 1 83 ? 13.443 -12.214 -4.938 1.00 64.69 83 GLY A O 1
ATOM 634 N N . THR A 1 84 ? 12.797 -12.380 -7.094 1.00 59.47 84 THR A N 1
ATOM 635 C CA . THR A 1 84 ? 13.240 -13.771 -7.307 1.00 59.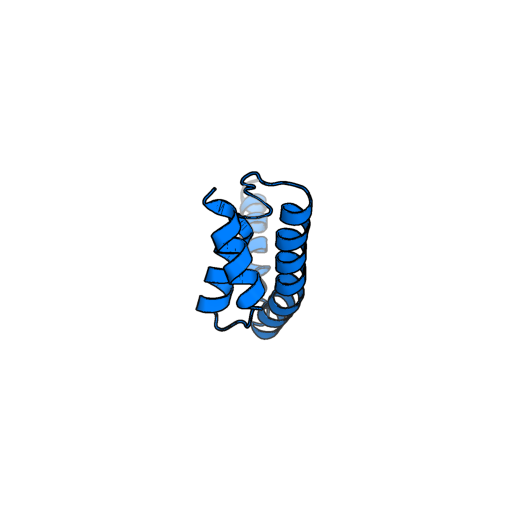47 84 THR A CA 1
ATOM 636 C C . THR A 1 84 ? 14.488 -13.918 -8.177 1.00 59.47 84 THR A C 1
ATOM 638 O O . THR A 1 84 ? 14.884 -15.053 -8.441 1.00 59.47 84 THR A O 1
ATOM 641 N N . ASP A 1 85 ? 15.091 -12.803 -8.585 1.00 53.06 85 ASP A N 1
ATOM 642 C CA . ASP A 1 85 ? 16.306 -12.742 -9.408 1.00 53.06 85 ASP A CA 1
ATOM 643 C C . ASP A 1 85 ? 17.558 -12.572 -8.525 1.00 53.06 85 ASP A C 1
ATOM 645 O O . ASP A 1 85 ? 18.596 -13.200 -8.844 1.00 53.06 85 ASP A O 1
#

pLDDT: mean 85.66, std 13.73, range [53.06, 97.31]

Secondary structure (DSSP, 8-state):
-HHHHHHHHHHHHHT--PPPHHHHHHHHHHHHHHHHHHHHHHHTT--S--IIIIIHHHHHHHHHHHTT----HHHHHHHHHTT--

Sequence (85 aa):
MRPALVVVLTASALHAASLPQDRIRTAVGRALPVVQRATEGFFKTQECFSCHNHGLPVMAFRAAREHGILIDEVSAQKSRDQGTD

Radius of gyration: 19.03 Å; chains: 1; bounding box: 33×22×57 Å